Protein AF-A0A7K7W1P9-F1 (afdb_monomer)

Sequence (70 aa):
FGLSNKFEAEFPSSLTGKVAPEEFKASISRVNSCLKKNLPVNVRWLLCGCLCCCCTLGCSMWPVICLSKR

Foldseek 3Di:
DDLDDADDLDDDPVCVPPDDSVRSNVVSVVVRVVSVVCNVVVVVVVVVVVVVVVVVVVVVCVVVVVVVVD

Solvent-accessible surface area (backbone atoms only — not comparable to full-atom values): 4258 Å² total; per-residue (Å²): 141,56,85,78,59,74,77,78,77,72,80,58,76,90,42,66,94,76,56,56,70,67,62,51,43,54,50,49,51,51,53,38,50,55,43,58,63,49,34,63,57,55,50,51,53,49,51,50,52,52,51,55,51,53,51,54,53,51,63,66,44,46,65,58,58,62,59,71,74,112

Mean predicted aligned error: 10.49 Å

Organism: NCBI:txid2585813

InterPro domains:
  IPR019383 Golgin subfamily A member 7/ERF4 [PF10256] (5-61)
  IPR039735 Cysteine-rich hydrophobic domain-containing protein 1/2 [PTHR13005] (1-70)

Secondary structure (DSSP, 8-state):
--S------SPPGGGTTTS-HHHHHHHHHHHHHHHHHHHHHHHHHHHHHHHHHHHHHHHHHHHHHHHTT-

Radius of gyration: 23.21 Å; Cα contacts (8 Å, |Δi|>4): 22; chains: 1; bounding box: 35×18×73 Å

Structure (mmCIF, N/CA/C/O backbone):
data_AF-A0A7K7W1P9-F1
#
_entry.id   AF-A0A7K7W1P9-F1
#
loop_
_atom_site.group_PDB
_atom_site.id
_atom_site.type_symbol
_atom_site.label_atom_id
_atom_site.label_alt_id
_atom_site.label_comp_id
_atom_site.label_asym_id
_atom_site.label_entity_id
_atom_site.label_seq_id
_atom_site.pdbx_PDB_ins_code
_atom_site.Cartn_x
_atom_site.Cartn_y
_atom_site.Cartn_z
_atom_site.occupancy
_atom_site.B_iso_or_equiv
_atom_site.auth_seq_id
_atom_site.auth_comp_id
_atom_site.auth_asym_id
_atom_site.auth_atom_id
_atom_site.pdbx_PDB_model_num
ATOM 1 N N . PHE A 1 1 ? 0.291 -11.302 1.486 1.00 48.41 1 PHE A N 1
ATOM 2 C CA . PHE A 1 1 ? 1.111 -10.077 1.547 1.00 48.41 1 PHE A CA 1
ATOM 3 C C . PHE A 1 1 ? 1.382 -9.608 0.130 1.00 48.41 1 PHE A C 1
ATOM 5 O O . PHE A 1 1 ? 2.211 -10.190 -0.553 1.00 48.41 1 PHE A O 1
ATOM 12 N N . GLY A 1 2 ? 0.599 -8.647 -0.355 1.00 63.12 2 GLY A N 1
ATOM 13 C CA . GLY A 1 2 ? 0.662 -8.160 -1.740 1.00 63.12 2 GLY A CA 1
ATOM 14 C C . GLY A 1 2 ? 0.802 -6.643 -1.777 1.00 63.12 2 GLY A C 1
ATOM 15 O O . GLY A 1 2 ? 0.739 -6.006 -0.732 1.00 63.12 2 GLY A O 1
ATOM 16 N N . LEU A 1 3 ? 0.989 -6.060 -2.967 1.00 63.62 3 LEU A N 1
ATOM 17 C CA . LEU A 1 3 ? 1.227 -4.618 -3.147 1.00 63.62 3 LEU A CA 1
ATOM 18 C C . LEU A 1 3 ? 0.200 -3.733 -2.429 1.00 63.62 3 LEU A C 1
ATOM 20 O O . LEU A 1 3 ? 0.552 -2.641 -2.024 1.00 63.62 3 LEU A O 1
ATOM 24 N N . SER A 1 4 ? -1.027 -4.204 -2.206 1.00 68.31 4 SER A N 1
ATOM 25 C CA . SER A 1 4 ? -1.993 -3.560 -1.318 1.00 68.31 4 SER A CA 1
ATOM 26 C C . SER A 1 4 ? -2.097 -4.340 -0.008 1.00 68.31 4 SER A C 1
ATOM 28 O O . SER A 1 4 ? -2.744 -5.382 0.048 1.00 68.31 4 SER A O 1
ATOM 30 N N . ASN A 1 5 ? -1.443 -3.851 1.048 1.00 75.69 5 ASN A N 1
ATOM 31 C CA . ASN A 1 5 ? -1.669 -4.329 2.412 1.00 75.69 5 ASN A CA 1
ATOM 32 C C . ASN A 1 5 ? -2.416 -3.227 3.169 1.00 75.69 5 ASN A C 1
ATOM 34 O O . ASN A 1 5 ? -1.867 -2.150 3.407 1.00 75.69 5 ASN A O 1
ATOM 38 N N . LYS A 1 6 ? -3.671 -3.491 3.527 1.00 83.38 6 LYS A N 1
ATOM 39 C CA . LYS A 1 6 ? -4.491 -2.617 4.364 1.00 83.38 6 LYS A CA 1
ATOM 40 C C . LYS A 1 6 ? -5.182 -3.481 5.408 1.00 83.38 6 LYS A C 1
ATOM 42 O O . LYS A 1 6 ? -5.775 -4.497 5.064 1.00 83.38 6 LYS A O 1
ATOM 47 N N . PHE A 1 7 ? -5.108 -3.056 6.658 1.00 86.50 7 PHE A N 1
ATOM 48 C CA . PHE A 1 7 ? -5.858 -3.639 7.759 1.00 86.50 7 PHE A CA 1
ATOM 49 C C . PHE A 1 7 ? -7.229 -2.973 7.869 1.00 86.50 7 PHE A C 1
ATOM 51 O O . PHE A 1 7 ? -7.360 -1.759 7.661 1.00 86.50 7 PHE A O 1
ATOM 58 N N . GLU A 1 8 ? -8.244 -3.767 8.191 1.00 83.75 8 GLU A N 1
ATOM 59 C CA . GLU A 1 8 ? -9.587 -3.268 8.465 1.00 83.75 8 GLU A CA 1
ATOM 60 C C . GLU A 1 8 ? -9.595 -2.369 9.702 1.00 83.75 8 GLU A C 1
ATOM 62 O O . GLU A 1 8 ? -8.874 -2.603 10.668 1.00 83.75 8 GLU A O 1
ATOM 67 N N . ALA A 1 9 ? -10.389 -1.301 9.638 1.00 85.44 9 ALA A N 1
ATOM 68 C CA . ALA A 1 9 ? -10.530 -0.340 10.730 1.00 85.44 9 ALA A CA 1
ATOM 69 C C . ALA A 1 9 ? -11.731 -0.652 11.638 1.00 85.44 9 ALA A C 1
ATOM 71 O O . ALA A 1 9 ? -12.009 0.121 12.554 1.00 85.44 9 ALA A O 1
ATOM 72 N N . GLU A 1 10 ? -12.451 -1.742 11.365 1.00 90.31 10 GLU A N 1
ATOM 73 C CA . GLU A 1 10 ? -13.515 -2.230 12.234 1.00 90.31 10 GLU A CA 1
ATOM 74 C C . GLU A 1 10 ? -12.916 -2.733 13.549 1.00 90.31 10 GLU A C 1
ATOM 76 O O . GLU A 1 10 ? -11.874 -3.389 13.560 1.00 90.31 10 GLU A O 1
ATOM 81 N N . PHE A 1 11 ? -13.546 -2.372 14.668 1.00 87.88 11 PHE A N 1
ATOM 82 C CA . PHE A 1 11 ? -13.059 -2.761 15.982 1.00 87.88 11 PHE A CA 1
ATOM 83 C C . PHE A 1 11 ? -13.379 -4.242 16.233 1.00 87.88 11 PHE A C 1
ATOM 85 O O . PHE A 1 11 ? -14.555 -4.607 16.273 1.00 87.88 11 PHE A O 1
ATOM 92 N N . PRO A 1 12 ? -12.372 -5.108 16.421 1.00 88.94 12 PRO A N 1
ATOM 93 C CA . PRO A 1 12 ? -12.611 -6.530 16.593 1.00 88.94 12 PRO A CA 1
ATOM 94 C C . PRO A 1 12 ? -13.202 -6.811 17.976 1.00 88.94 12 PRO A C 1
ATOM 96 O O . PRO A 1 12 ? -12.707 -6.334 19.000 1.00 88.94 12 PRO A O 1
ATOM 99 N N . SER A 1 13 ? -14.226 -7.663 18.016 1.00 89.38 13 SER A N 1
ATOM 100 C CA . SER A 1 13 ? -14.907 -8.053 19.256 1.00 89.38 13 SER A CA 1
ATOM 101 C C . SER A 1 13 ? -13.964 -8.684 20.289 1.00 89.38 13 SER A C 1
ATOM 103 O O . SER A 1 13 ? -14.185 -8.518 21.488 1.00 89.38 13 SER A O 1
ATOM 105 N N . SER A 1 14 ? -12.866 -9.312 19.852 1.00 89.50 14 SER A N 1
ATOM 106 C CA . SER A 1 14 ? -11.820 -9.884 20.713 1.00 89.50 14 SER A CA 1
ATOM 107 C C . SER A 1 14 ? -11.019 -8.856 21.526 1.00 89.50 14 SER A C 1
ATOM 109 O O . SER A 1 14 ? -10.401 -9.230 22.522 1.00 89.50 14 SER A O 1
ATOM 111 N N . LEU A 1 15 ? -11.026 -7.574 21.139 1.00 85.06 15 LEU A N 1
ATOM 112 C CA . LEU A 1 15 ? -10.355 -6.489 21.871 1.00 85.06 15 LEU A CA 1
ATOM 113 C C . LEU A 1 15 ? -11.286 -5.751 22.846 1.00 85.06 15 LEU A C 1
ATOM 115 O O . LEU A 1 15 ? -10.835 -4.867 23.581 1.00 85.06 15 LEU A O 1
ATOM 119 N N . THR A 1 16 ? -12.567 -6.126 22.895 1.00 86.75 16 THR A N 1
ATOM 120 C CA . THR A 1 16 ? -13.552 -5.547 23.818 1.00 86.75 16 THR A CA 1
ATOM 121 C C . THR A 1 16 ? -13.092 -5.723 25.266 1.00 86.75 16 THR A C 1
ATOM 123 O O . THR A 1 16 ? -12.745 -6.822 25.692 1.00 86.75 16 THR A O 1
ATOM 126 N N . GLY A 1 17 ? -13.053 -4.627 26.029 1.00 85.81 17 GLY A N 1
ATOM 127 C CA . GLY A 1 17 ? -12.581 -4.628 27.419 1.00 85.81 17 GLY A CA 1
ATOM 128 C C . GLY A 1 17 ? -11.058 -4.729 27.590 1.00 85.81 17 GLY A C 1
ATOM 129 O O . GLY A 1 17 ? -10.585 -4.798 28.723 1.00 85.81 17 GLY A O 1
ATOM 130 N N . LYS A 1 18 ? -10.280 -4.736 26.496 1.00 89.81 18 LYS A N 1
ATOM 131 C CA . LYS A 1 18 ? -8.803 -4.725 26.515 1.00 89.81 18 LYS A CA 1
ATOM 132 C C . LYS A 1 18 ? -8.217 -3.404 26.029 1.00 89.81 18 LYS A C 1
ATOM 134 O O . LYS A 1 18 ? -7.227 -2.941 26.583 1.00 89.81 18 LYS A O 1
ATOM 139 N N . VAL A 1 19 ? -8.813 -2.820 24.993 1.00 90.38 19 VAL A N 1
ATOM 140 C CA . VAL A 1 19 ? -8.370 -1.574 24.357 1.00 90.38 19 VAL A CA 1
ATOM 141 C C . VAL A 1 19 ? -9.594 -0.729 24.024 1.00 90.38 19 VAL A C 1
ATOM 143 O O . VAL A 1 19 ? -10.633 -1.263 23.640 1.00 90.38 19 VAL A O 1
ATOM 146 N N . ALA A 1 20 ? -9.472 0.589 24.165 1.00 90.31 20 ALA A N 1
ATOM 147 C CA . ALA A 1 20 ? -10.527 1.509 23.769 1.00 90.31 20 ALA A CA 1
ATOM 148 C C . ALA A 1 20 ? -10.629 1.606 22.227 1.00 90.31 20 ALA A C 1
ATOM 150 O O . ALA A 1 20 ? -9.596 1.594 21.543 1.00 90.31 20 ALA A O 1
ATOM 151 N N . PRO A 1 21 ? -11.838 1.714 21.646 1.00 88.56 21 PRO A N 1
ATOM 152 C CA . PRO A 1 21 ? -12.024 1.775 20.192 1.00 88.56 21 PRO A CA 1
ATOM 153 C C . PRO A 1 21 ? -11.240 2.900 19.503 1.00 88.56 21 PRO A C 1
ATOM 155 O O . PRO A 1 21 ? -10.728 2.721 18.394 1.00 88.56 21 PRO A O 1
ATOM 158 N N . GLU A 1 22 ? -11.106 4.046 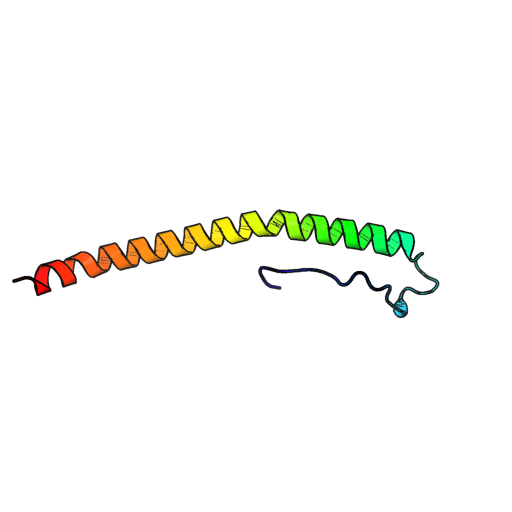20.162 1.00 89.44 22 GLU A N 1
ATOM 159 C CA . GLU A 1 22 ? -10.348 5.205 19.696 1.00 89.44 22 GLU A CA 1
ATOM 160 C C . GLU A 1 22 ? -8.839 4.930 19.603 1.00 89.44 22 GLU A C 1
ATOM 162 O O . GLU A 1 22 ? -8.221 5.240 18.579 1.00 89.44 22 GLU A O 1
ATOM 167 N N . GLU A 1 23 ? -8.267 4.268 20.610 1.00 88.38 23 GLU A N 1
ATOM 168 C CA . GLU A 1 23 ? -6.852 3.882 20.661 1.00 88.38 23 GLU A CA 1
ATOM 169 C C . GLU A 1 23 ? -6.529 2.842 19.577 1.00 88.38 23 GLU A C 1
ATOM 171 O O . GLU A 1 23 ? -5.510 2.933 18.876 1.00 88.38 23 GLU A O 1
ATOM 176 N N . PHE A 1 24 ? -7.439 1.886 19.363 1.00 92.50 24 PHE A N 1
ATOM 177 C CA . PHE A 1 24 ? -7.328 0.915 18.274 1.00 92.50 24 PHE A CA 1
ATOM 178 C C . PHE A 1 24 ? -7.3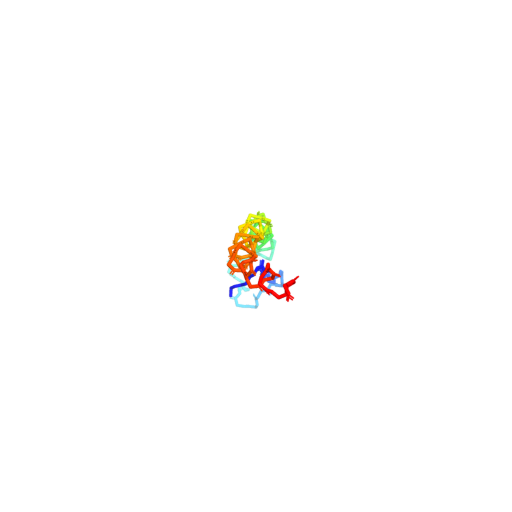70 1.600 16.905 1.00 92.50 24 PHE A C 1
ATOM 180 O O . PHE A 1 24 ? -6.495 1.375 16.063 1.00 92.50 24 PHE A O 1
ATOM 187 N N . LYS A 1 25 ? -8.347 2.487 16.689 1.00 90.69 25 LYS A N 1
ATOM 188 C CA . LYS A 1 25 ? -8.509 3.218 15.427 1.00 90.69 25 LYS A CA 1
ATOM 189 C C . LYS A 1 25 ? -7.290 4.087 15.119 1.00 90.69 25 LYS A C 1
ATOM 191 O O . LYS A 1 25 ? -6.833 4.109 13.973 1.00 90.69 25 LYS A O 1
ATOM 196 N N . ALA A 1 26 ? -6.731 4.765 16.122 1.00 92.25 26 ALA A N 1
ATOM 197 C CA . ALA A 1 26 ? -5.507 5.549 15.972 1.00 92.25 26 ALA A CA 1
ATOM 198 C C . ALA A 1 26 ? -4.309 4.667 15.576 1.00 92.25 26 ALA A C 1
ATOM 200 O O . ALA A 1 26 ? -3.549 5.016 14.665 1.00 92.25 26 ALA A O 1
ATOM 201 N N . SER A 1 27 ? -4.172 3.502 16.210 1.00 93.62 27 SER A N 1
ATOM 202 C CA . SER A 1 27 ? -3.098 2.543 15.937 1.00 93.62 27 SER A CA 1
ATOM 203 C C . SER A 1 27 ? -3.194 1.956 14.526 1.00 93.62 27 SER A C 1
ATOM 205 O O . SER A 1 27 ? -2.239 2.054 13.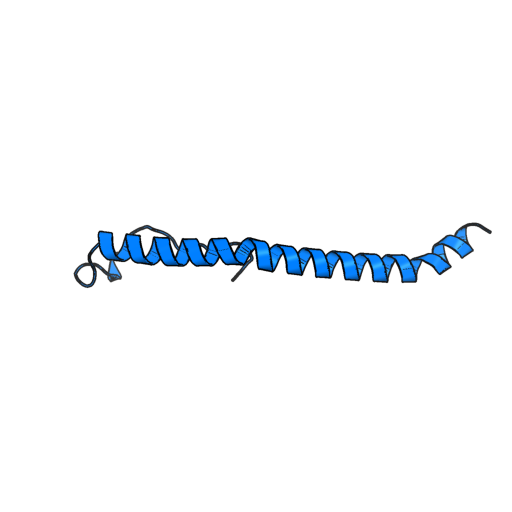750 1.00 93.62 27 SER A O 1
ATOM 207 N N . ILE A 1 28 ? -4.362 1.436 14.136 1.00 93.50 28 ILE A N 1
ATOM 208 C CA . ILE A 1 28 ? -4.590 0.884 12.792 1.00 93.50 28 ILE A CA 1
ATOM 209 C C . ILE A 1 28 ? -4.448 1.958 11.711 1.00 93.50 28 ILE A C 1
ATOM 211 O O . ILE A 1 28 ? -3.875 1.694 10.652 1.00 93.50 28 ILE A O 1
ATOM 215 N N . SER A 1 29 ? -4.894 3.189 11.968 1.00 91.75 29 SER A N 1
ATOM 216 C CA . SER A 1 29 ? -4.708 4.309 11.039 1.00 91.75 29 SER A CA 1
ATOM 217 C C . SER A 1 29 ? -3.225 4.614 10.788 1.00 91.75 29 SER A C 1
ATOM 219 O O . SER A 1 29 ? -2.809 4.783 9.634 1.00 91.75 29 SER A O 1
ATOM 221 N N . ARG A 1 30 ? -2.390 4.610 11.839 1.00 91.62 30 ARG A N 1
ATOM 222 C CA . ARG A 1 30 ? -0.931 4.774 11.703 1.00 91.62 30 ARG A CA 1
ATOM 223 C C . ARG A 1 30 ? -0.301 3.629 10.918 1.00 91.62 30 ARG A C 1
ATOM 225 O O . ARG A 1 30 ? 0.455 3.889 9.983 1.00 91.62 30 ARG A O 1
ATOM 232 N N . VAL A 1 31 ? -0.649 2.387 11.246 1.00 91.88 31 VAL A N 1
ATOM 233 C CA . VAL A 1 31 ? -0.149 1.196 10.541 1.00 91.88 31 VAL A CA 1
ATOM 234 C C . VAL A 1 31 ? -0.501 1.264 9.052 1.00 91.88 31 VAL A C 1
ATOM 236 O O . VAL A 1 31 ? 0.388 1.184 8.203 1.00 91.88 31 VAL A O 1
ATOM 239 N N . ASN A 1 32 ? -1.767 1.524 8.721 1.00 90.69 32 ASN A N 1
ATOM 240 C CA . ASN A 1 32 ? -2.232 1.687 7.341 1.00 90.69 32 ASN A CA 1
ATOM 241 C C . ASN A 1 32 ? -1.547 2.851 6.614 1.00 90.69 32 ASN A C 1
ATOM 243 O O . ASN A 1 32 ? -1.237 2.741 5.426 1.00 90.69 32 ASN A O 1
ATOM 247 N N . SER A 1 33 ? -1.255 3.947 7.314 1.00 89.00 33 SER A N 1
ATOM 248 C CA . SER A 1 33 ? -0.503 5.073 6.750 1.00 89.00 33 SER A CA 1
ATOM 249 C C . SER A 1 33 ? 0.935 4.683 6.405 1.00 89.00 33 SER A C 1
ATOM 251 O O . SER A 1 33 ? 1.425 5.035 5.331 1.00 89.00 33 SER A O 1
ATOM 253 N N . CYS A 1 34 ? 1.610 3.921 7.269 1.00 87.81 34 CYS A N 1
ATOM 254 C CA . CYS A 1 34 ? 2.944 3.389 6.988 1.00 87.81 34 CYS A CA 1
ATOM 255 C C . CYS A 1 34 ? 2.924 2.400 5.816 1.00 87.81 34 CYS A C 1
ATOM 257 O O . CYS A 1 34 ? 3.767 2.490 4.923 1.00 87.81 34 CYS A O 1
ATOM 259 N N . LEU A 1 35 ? 1.938 1.506 5.759 1.00 85.75 35 LEU A N 1
ATOM 260 C CA . LEU A 1 35 ? 1.782 0.559 4.650 1.00 85.75 35 LEU A CA 1
ATOM 261 C C . LEU A 1 35 ? 1.571 1.286 3.317 1.00 85.75 35 LEU A C 1
ATOM 263 O O . LEU A 1 35 ? 2.243 0.983 2.331 1.00 85.75 35 LEU A O 1
ATOM 267 N N . LYS A 1 36 ? 0.726 2.324 3.304 1.00 84.56 36 LYS A N 1
ATOM 268 C CA . LYS A 1 36 ? 0.481 3.149 2.113 1.00 84.56 36 LYS A CA 1
ATOM 269 C C . LYS A 1 36 ? 1.729 3.905 1.643 1.00 84.56 36 LYS A C 1
ATOM 271 O O . LYS A 1 36 ? 1.907 4.084 0.443 1.00 84.56 36 LYS A O 1
ATOM 276 N N . LYS A 1 37 ? 2.609 4.326 2.557 1.00 83.50 37 LYS A N 1
ATOM 277 C CA . LYS A 1 37 ? 3.886 4.980 2.207 1.00 83.50 37 LYS A CA 1
ATOM 278 C C . LYS A 1 37 ? 4.895 4.028 1.559 1.00 83.50 37 LYS A C 1
ATOM 280 O O . LYS A 1 37 ? 5.690 4.471 0.739 1.00 83.50 37 LYS A O 1
ATOM 285 N N . ASN A 1 38 ? 4.852 2.738 1.891 1.00 78.50 38 ASN A N 1
ATOM 286 C CA . ASN A 1 38 ? 5.757 1.734 1.318 1.00 78.50 38 ASN A CA 1
ATOM 287 C C . ASN A 1 38 ? 5.325 1.261 -0.084 1.00 78.50 38 ASN A C 1
ATOM 289 O O . ASN A 1 38 ? 6.157 0.824 -0.878 1.00 78.50 38 ASN A O 1
ATOM 293 N N . LEU A 1 39 ? 4.041 1.409 -0.422 1.00 78.25 39 LEU A N 1
ATOM 294 C CA . LEU A 1 39 ? 3.477 1.080 -1.736 1.00 78.2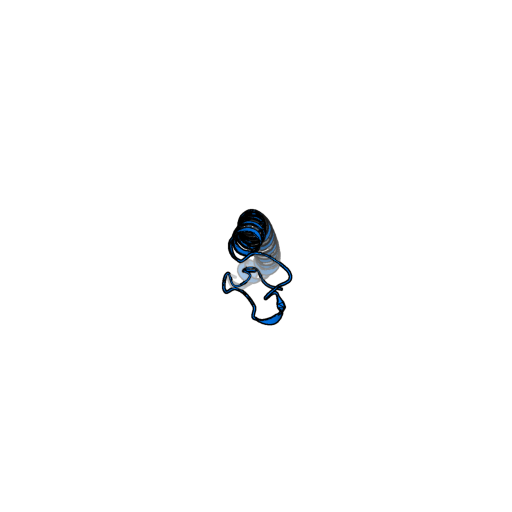5 39 LEU A CA 1
ATOM 295 C C . LEU A 1 39 ? 4.231 1.696 -2.934 1.00 78.25 39 LEU A C 1
ATOM 297 O O . LEU A 1 39 ? 4.642 0.941 -3.815 1.00 78.25 39 LEU A O 1
ATOM 301 N N . PRO A 1 40 ? 4.449 3.026 -3.002 1.00 77.69 40 PRO A N 1
ATOM 302 C CA . PRO A 1 40 ? 5.109 3.649 -4.148 1.00 77.69 40 PRO A CA 1
ATOM 303 C C . PRO A 1 40 ? 6.556 3.183 -4.332 1.00 77.69 40 PRO A C 1
ATOM 305 O O . PRO A 1 40 ? 7.006 3.072 -5.468 1.00 77.69 40 PRO A O 1
ATOM 308 N N . VAL A 1 41 ? 7.279 2.868 -3.252 1.00 82.81 41 VAL A N 1
ATOM 309 C CA . VAL A 1 41 ? 8.659 2.358 -3.332 1.00 82.81 41 VAL A CA 1
ATOM 310 C C . VAL A 1 41 ? 8.680 0.957 -3.943 1.00 82.81 41 VAL A C 1
ATOM 312 O O . VAL A 1 41 ? 9.438 0.714 -4.881 1.00 82.81 41 VAL A O 1
ATOM 315 N N . ASN A 1 42 ? 7.799 0.066 -3.480 1.00 80.94 42 ASN A N 1
ATOM 316 C CA . ASN A 1 42 ? 7.692 -1.292 -4.017 1.00 80.94 42 ASN A CA 1
ATOM 317 C C . ASN A 1 42 ? 7.237 -1.299 -5.482 1.00 80.94 42 ASN A C 1
ATOM 319 O O . ASN A 1 42 ? 7.783 -2.047 -6.288 1.00 80.94 42 ASN A O 1
ATOM 323 N N . VAL A 1 43 ? 6.286 -0.434 -5.850 1.00 84.75 43 VAL A N 1
ATOM 324 C CA . VAL A 1 43 ? 5.854 -0.273 -7.249 1.00 84.75 43 VAL A CA 1
ATOM 325 C C . VAL A 1 43 ? 6.999 0.246 -8.117 1.00 84.75 43 VAL A C 1
ATOM 327 O O . VAL A 1 43 ? 7.207 -0.255 -9.217 1.00 84.75 43 VAL A O 1
ATOM 330 N N . ARG A 1 44 ? 7.788 1.207 -7.628 1.00 84.25 44 ARG A N 1
ATOM 331 C CA . ARG A 1 44 ? 8.937 1.745 -8.369 1.00 84.25 44 ARG A CA 1
ATOM 332 C C . ARG A 1 44 ? 10.013 0.683 -8.604 1.00 84.25 44 ARG A C 1
ATOM 334 O O . ARG A 1 44 ? 10.553 0.608 -9.705 1.00 84.25 44 ARG A O 1
ATOM 341 N N . TRP A 1 45 ? 10.276 -0.163 -7.609 1.00 85.81 45 TRP A N 1
ATOM 342 C CA . TRP A 1 45 ? 11.167 -1.318 -7.745 1.00 85.81 45 TRP A CA 1
ATOM 343 C C . TRP A 1 45 ? 10.636 -2.354 -8.740 1.00 85.81 45 TRP A C 1
ATOM 345 O O . TRP A 1 45 ? 11.395 -2.830 -9.582 1.00 85.81 45 TRP A O 1
ATOM 355 N N . LEU 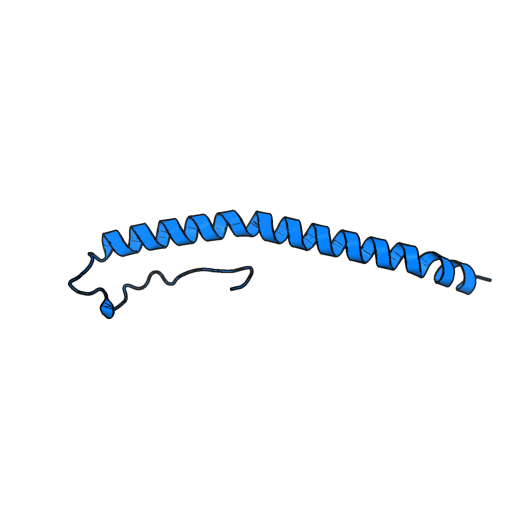A 1 46 ? 9.335 -2.654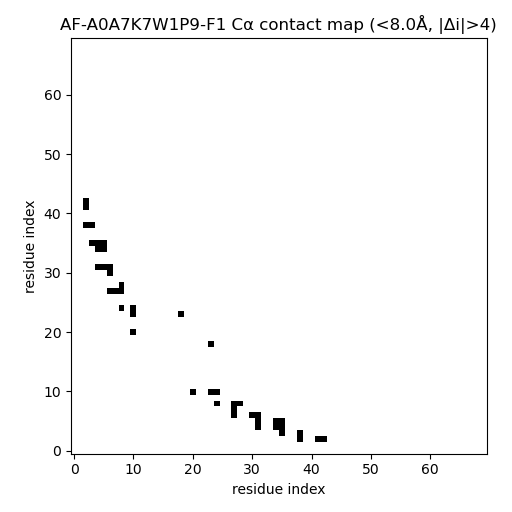 -8.695 1.00 86.12 46 LEU A N 1
ATOM 356 C CA . LEU A 1 46 ? 8.690 -3.569 -9.637 1.00 86.12 46 LEU A CA 1
ATOM 357 C C . LEU A 1 46 ? 8.794 -3.059 -11.081 1.00 86.12 46 LEU A C 1
ATOM 359 O O . LEU A 1 46 ? 9.191 -3.807 -11.968 1.00 86.12 46 LEU A O 1
ATOM 363 N N . LEU A 1 47 ? 8.494 -1.777 -11.310 1.00 87.00 47 LEU A N 1
ATOM 364 C CA . LEU A 1 47 ? 8.595 -1.154 -12.632 1.00 87.00 47 LEU A CA 1
ATOM 365 C C . LEU A 1 47 ? 10.039 -1.130 -13.144 1.00 87.00 47 LEU A C 1
ATOM 367 O O . LEU A 1 47 ? 10.263 -1.398 -14.321 1.00 87.00 47 LEU A O 1
ATOM 371 N N . CYS A 1 48 ? 11.012 -0.860 -12.269 1.00 86.12 48 CYS A N 1
ATOM 372 C CA . CYS A 1 48 ? 12.431 -0.946 -12.608 1.00 86.12 48 CYS A CA 1
ATOM 373 C C . CYS A 1 48 ? 12.813 -2.370 -13.047 1.00 86.12 48 CYS A C 1
ATOM 375 O O . CYS A 1 48 ? 13.404 -2.550 -14.109 1.00 86.12 48 CYS A O 1
ATOM 377 N N . GLY A 1 49 ? 12.399 -3.390 -12.286 1.00 85.75 49 GLY A N 1
ATOM 378 C CA . GLY A 1 49 ? 12.618 -4.795 -12.637 1.00 85.75 49 GLY A CA 1
ATOM 379 C C . GLY A 1 49 ? 11.984 -5.179 -13.976 1.00 85.75 49 GLY A C 1
ATOM 380 O O . GLY A 1 49 ? 12.658 -5.751 -14.832 1.00 85.75 49 GLY A O 1
ATOM 381 N N . CYS A 1 50 ? 10.721 -4.804 -14.203 1.00 84.88 50 CYS A N 1
ATOM 382 C CA . CYS A 1 50 ? 10.039 -5.042 -15.477 1.00 84.88 50 CYS A CA 1
ATOM 383 C C . CYS A 1 50 ? 10.748 -4.354 -16.648 1.00 84.88 50 CYS A C 1
ATOM 385 O O . CYS A 1 50 ? 10.947 -4.986 -17.683 1.00 84.88 50 CYS A O 1
ATOM 387 N N . LEU A 1 51 ? 11.168 -3.095 -16.490 1.00 85.94 51 LEU A N 1
ATOM 388 C CA . LEU A 1 51 ? 11.884 -2.365 -17.536 1.00 85.94 51 LEU A CA 1
ATOM 389 C C . LEU A 1 51 ? 13.211 -3.054 -17.882 1.00 85.94 51 LEU A C 1
ATOM 391 O O . LEU A 1 51 ? 13.471 -3.312 -19.054 1.00 85.94 51 LEU A O 1
ATOM 395 N N . CYS A 1 52 ? 14.007 -3.434 -16.880 1.00 80.00 52 CYS A N 1
ATOM 396 C CA . CYS A 1 52 ? 15.268 -4.153 -17.083 1.00 80.00 52 CYS A CA 1
ATOM 397 C C . CYS A 1 5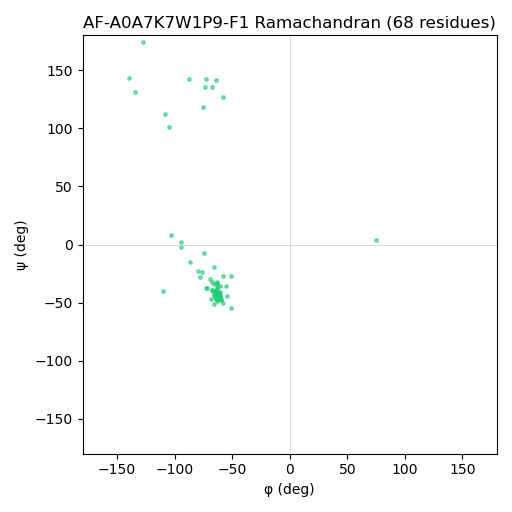2 ? 15.069 -5.510 -17.784 1.00 80.00 52 CYS A C 1
ATOM 399 O O . CYS A 1 52 ? 15.831 -5.855 -18.693 1.00 80.00 52 CYS A O 1
ATOM 401 N N . CYS A 1 53 ? 14.028 -6.266 -17.420 1.00 79.19 53 CYS A N 1
ATOM 402 C CA . CYS A 1 53 ? 13.680 -7.514 -18.104 1.00 79.19 53 CYS A CA 1
ATOM 403 C C . CYS A 1 53 ? 13.266 -7.273 -19.563 1.00 79.19 53 CYS A C 1
ATOM 405 O O . CYS A 1 53 ? 13.779 -7.946 -20.455 1.00 79.19 53 CYS A O 1
ATOM 407 N N . CYS A 1 54 ? 12.400 -6.290 -19.829 1.00 75.56 54 CYS A N 1
ATOM 408 C CA . CYS A 1 54 ? 11.965 -5.949 -21.185 1.00 75.56 54 CYS A CA 1
ATOM 409 C C . CYS A 1 54 ? 13.127 -5.466 -22.066 1.00 75.56 54 CYS A C 1
ATOM 411 O O . CYS A 1 54 ? 13.199 -5.835 -23.236 1.00 75.56 54 CYS A O 1
ATOM 413 N N . CYS A 1 55 ? 14.071 -4.698 -21.516 1.00 67.25 55 CYS A N 1
ATOM 414 C CA . CYS A 1 55 ? 15.277 -4.277 -22.231 1.00 67.25 55 CYS A CA 1
ATOM 415 C C . CYS A 1 55 ? 16.203 -5.464 -22.550 1.00 67.25 55 CYS A C 1
ATOM 417 O O . CYS A 1 55 ? 16.723 -5.549 -23.659 1.00 67.25 55 CYS A O 1
ATOM 419 N N . THR A 1 56 ? 16.363 -6.416 -21.627 1.00 71.19 56 THR A N 1
ATOM 420 C CA . THR A 1 56 ? 17.171 -7.632 -21.851 1.00 71.19 56 THR A CA 1
ATOM 421 C C . THR A 1 56 ? 16.536 -8.550 -22.907 1.00 71.19 56 THR A C 1
ATOM 423 O O . THR A 1 56 ? 17.232 -9.093 -23.770 1.00 71.19 56 THR A O 1
ATOM 426 N N . LEU A 1 57 ? 15.205 -8.675 -22.900 1.00 64.00 57 LEU A N 1
ATOM 427 C CA . LEU A 1 57 ? 14.442 -9.398 -23.927 1.00 64.00 57 LEU A CA 1
ATOM 428 C C . LEU A 1 57 ? 14.491 -8.692 -25.296 1.00 64.00 57 LEU A C 1
ATOM 430 O O . LEU A 1 57 ? 14.639 -9.345 -26.324 1.00 64.00 57 LEU A O 1
ATOM 434 N N . GLY A 1 58 ? 14.433 -7.358 -25.329 1.00 67.50 58 GLY A N 1
ATOM 435 C CA . GLY A 1 58 ? 14.562 -6.577 -26.565 1.00 67.50 58 GLY A CA 1
ATOM 436 C C . GLY A 1 58 ? 15.947 -6.700 -27.208 1.00 67.50 58 GLY A C 1
ATOM 437 O O . GLY A 1 58 ? 16.052 -6.946 -28.410 1.00 67.50 58 GLY A O 1
ATOM 438 N N . CYS A 1 59 ? 17.015 -6.605 -26.409 1.00 62.19 59 CYS A N 1
ATOM 439 C CA . CYS A 1 59 ? 18.393 -6.748 -26.890 1.00 62.19 59 CYS A CA 1
ATOM 440 C C . CYS A 1 59 ? 18.707 -8.167 -27.396 1.00 62.19 59 CYS A C 1
ATOM 442 O O . CYS A 1 59 ? 19.452 -8.317 -28.360 1.00 62.19 59 CYS A O 1
ATOM 444 N N . SER A 1 60 ? 18.125 -9.206 -26.787 1.00 64.12 60 SER A N 1
ATOM 445 C CA . SER A 1 60 ? 18.299 -10.599 -27.233 1.00 64.12 60 SER A CA 1
ATOM 446 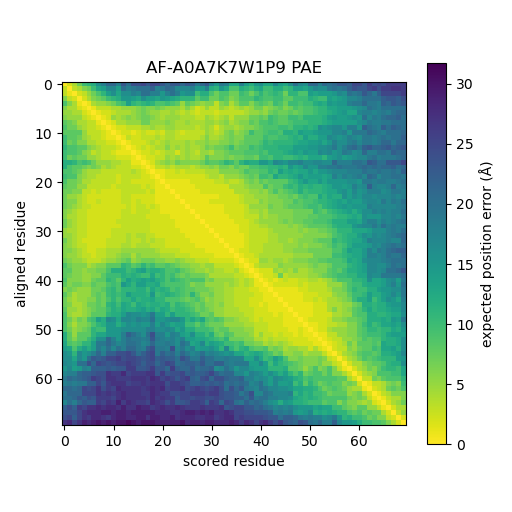C C . SER A 1 60 ? 17.484 -10.952 -28.486 1.00 64.12 60 SER A C 1
ATOM 448 O O . SER A 1 60 ? 17.889 -11.838 -29.235 1.00 64.12 60 SER A O 1
ATOM 450 N N . MET A 1 61 ? 16.391 -10.236 -28.771 1.00 59.22 61 MET A N 1
ATOM 451 C CA . MET A 1 61 ? 15.586 -10.406 -29.992 1.00 59.22 61 MET A CA 1
ATOM 452 C C . MET A 1 61 ? 16.088 -9.582 -31.191 1.00 59.22 61 MET A C 1
ATOM 454 O O . MET A 1 61 ? 15.714 -9.865 -32.332 1.00 59.22 61 MET A O 1
ATOM 458 N N . TRP A 1 62 ? 16.966 -8.600 -30.968 1.00 61.44 62 TRP A N 1
ATOM 459 C CA . TRP A 1 62 ? 17.561 -7.765 -32.020 1.00 61.44 62 TRP A CA 1
ATOM 460 C C . TRP A 1 62 ? 18.250 -8.557 -33.155 1.00 61.44 62 TRP A C 1
ATOM 462 O O . TRP A 1 62 ? 17.980 -8.267 -34.323 1.00 61.44 62 TRP A O 1
ATOM 472 N N . PRO A 1 63 ? 19.060 -9.604 -32.883 1.00 60.16 63 PRO A N 1
ATOM 473 C CA . PRO A 1 63 ? 19.692 -10.402 -33.936 1.00 60.16 63 PRO A CA 1
ATOM 474 C C . PRO A 1 63 ? 18.665 -11.130 -34.817 1.00 60.16 63 PRO A C 1
ATOM 476 O O . PRO A 1 63 ? 18.852 -11.249 -36.026 1.00 60.16 63 PRO A O 1
ATOM 479 N N . VAL A 1 64 ? 17.553 -11.578 -34.225 1.00 62.78 64 VAL A N 1
ATOM 480 C CA . VAL A 1 64 ? 16.493 -12.339 -34.909 1.00 62.78 64 VAL A CA 1
ATOM 481 C C . VAL A 1 64 ? 15.679 -11.431 -35.839 1.00 62.78 64 VAL A C 1
ATOM 483 O O . VAL A 1 64 ? 15.343 -11.819 -36.960 1.00 62.78 64 VAL A O 1
ATOM 486 N N . ILE A 1 65 ? 15.426 -10.184 -35.427 1.00 63.28 65 ILE A N 1
ATOM 487 C CA . ILE A 1 65 ? 14.709 -9.185 -36.236 1.00 63.28 65 ILE A CA 1
ATOM 488 C C . ILE A 1 65 ? 15.580 -8.698 -37.407 1.00 63.28 65 ILE A C 1
ATOM 490 O O . ILE A 1 65 ? 15.072 -8.519 -38.514 1.00 63.28 65 ILE A O 1
ATOM 494 N N . CYS A 1 66 ? 16.892 -8.535 -37.200 1.00 61.53 66 CYS A N 1
ATOM 495 C CA . CYS A 1 66 ? 17.829 -8.179 -38.270 1.00 61.53 66 CYS A CA 1
ATOM 496 C C . CYS A 1 66 ? 18.007 -9.294 -39.316 1.00 61.53 66 CYS A C 1
ATOM 498 O O . CYS A 1 66 ? 18.198 -8.986 -40.490 1.00 61.53 66 CYS A O 1
ATOM 500 N N . LEU A 1 67 ? 17.910 -10.571 -38.926 1.00 60.66 67 LEU A N 1
ATOM 501 C CA . LEU A 1 67 ? 17.982 -11.709 -39.855 1.00 60.66 67 LEU A CA 1
ATOM 502 C C . LEU A 1 67 ? 16.679 -11.941 -40.633 1.00 60.66 67 LEU A C 1
ATOM 504 O O . LEU A 1 67 ? 16.728 -12.398 -41.769 1.00 60.66 67 LEU A O 1
ATOM 508 N N . SER A 1 68 ? 15.528 -11.574 -40.065 1.00 59.44 68 SER A N 1
ATOM 509 C CA . SER A 1 68 ? 14.210 -11.712 -40.714 1.00 59.44 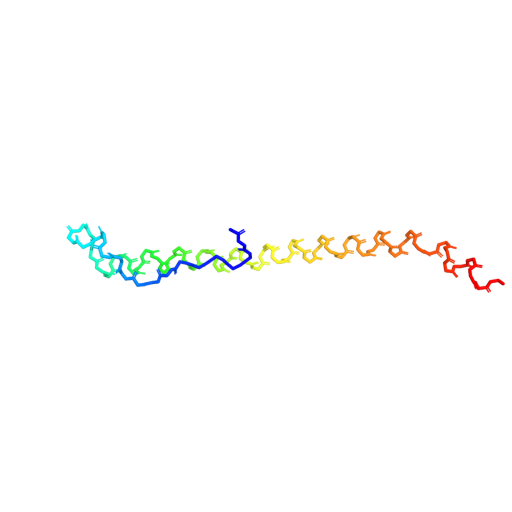68 SER A CA 1
ATOM 510 C C . SER A 1 68 ? 13.951 -10.686 -41.831 1.00 59.44 68 SER A C 1
ATOM 512 O O . SER A 1 68 ? 12.927 -10.758 -42.503 1.00 59.44 68 SER A O 1
ATOM 514 N N . LYS A 1 69 ? 14.845 -9.702 -42.005 1.00 55.72 69 LYS A N 1
ATOM 515 C CA . LYS A 1 69 ? 14.741 -8.625 -43.005 1.00 55.72 69 LYS A CA 1
ATOM 516 C C . LYS A 1 69 ? 15.650 -8.807 -44.231 1.00 55.72 69 LYS A C 1
ATOM 518 O O . LYS A 1 69 ? 15.754 -7.870 -45.022 1.00 55.72 69 LYS A O 1
ATOM 523 N N . ARG A 1 70 ? 16.311 -9.962 -44.375 1.00 51.53 70 ARG A N 1
ATOM 524 C CA . ARG A 1 70 ? 17.118 -10.310 -45.553 1.00 51.53 70 ARG A CA 1
ATOM 525 C C . ARG A 1 70 ? 16.305 -11.091 -46.576 1.00 51.53 70 ARG A C 1
ATOM 527 O O . ARG A 1 70 ? 15.572 -12.005 -46.146 1.00 51.53 70 ARG A O 1
#

pLDDT: mean 79.33, std 12.08, range [48.41, 93.62]